Protein AF-A0A448XRP9-F1 (afdb_monomer_lite)

Organism: NCBI:txid117903

Sequence (72 aa):
MKTRQSTSRVSRIVGDIDFHAASLRAGWVTPVPGGVGPLTVAMLFSNTLNSALWRLGLSLFSPLLHIGSMKS

Foldseek 3Di:
DDDDDPDDDDDAWADPDDPVVCVVPDPDDADPPPGCPVVVVVVVVVVVVQVVQVVVVHHPDDDPPPPDDDDD

Secondary structure (DSSP, 8-state):
----------PPP--SS-HHHHHTT-S----TTTSHHHHHHHHHHHHHHHHHHHHTT--S---S--SS----

pLDDT: mean 80.13, std 18.77, range [42.62, 97.69]

Structure (mmCIF, N/CA/C/O backbone):
data_AF-A0A448XRP9-F1
#
_entry.id   AF-A0A448XRP9-F1
#
loop_
_atom_site.group_PDB
_atom_site.id
_atom_site.type_symbol
_atom_site.label_atom_id
_atom_site.label_alt_id
_atom_site.label_comp_id
_atom_site.label_asym_id
_atom_site.label_entity_id
_atom_site.label_seq_id
_atom_site.pdbx_PDB_ins_code
_atom_site.Cartn_x
_atom_site.Cartn_y
_atom_site.Cartn_z
_atom_site.occupancy
_atom_site.B_iso_or_equiv
_atom_site.auth_seq_id
_atom_site.auth_comp_id
_atom_site.auth_asym_id
_atom_site.auth_atom_id
_atom_site.pdbx_PDB_model_num
ATOM 1 N N . MET A 1 1 ? -47.034 20.424 -2.420 1.00 42.62 1 MET A N 1
ATOM 2 C CA . MET A 1 1 ? -45.778 20.845 -3.078 1.00 42.62 1 MET A CA 1
ATOM 3 C C . MET A 1 1 ? -44.604 20.406 -2.198 1.00 42.62 1 MET A C 1
ATOM 5 O O . MET A 1 1 ? -44.357 21.047 -1.190 1.00 42.62 1 MET A O 1
ATOM 9 N N . LYS A 1 2 ? -43.969 19.254 -2.476 1.00 42.81 2 LYS A N 1
ATOM 10 C CA . LYS A 1 2 ? -42.774 18.775 -1.747 1.00 42.81 2 LYS A CA 1
ATOM 11 C C . LYS A 1 2 ? -41.561 18.981 -2.655 1.00 42.81 2 LYS A C 1
ATOM 13 O O . LYS A 1 2 ? -41.505 18.419 -3.746 1.00 42.81 2 LYS A O 1
ATOM 18 N N . THR A 1 3 ? -40.665 19.864 -2.238 1.00 49.34 3 THR A N 1
ATOM 19 C CA . THR A 1 3 ? -39.457 20.270 -2.958 1.00 49.34 3 THR A CA 1
ATOM 20 C C . THR A 1 3 ? -38.480 19.095 -3.065 1.00 49.34 3 THR A C 1
ATOM 22 O O . THR A 1 3 ?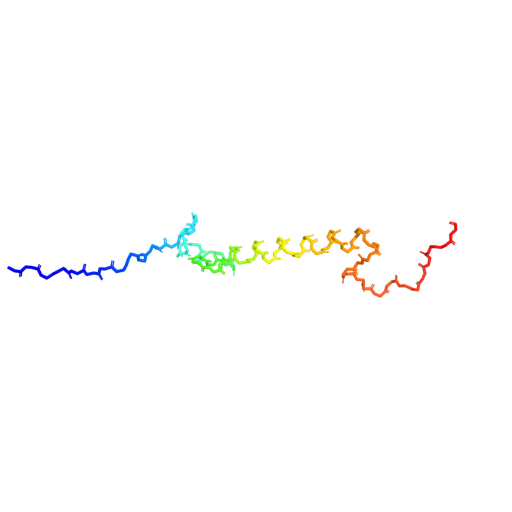 -38.212 18.396 -2.090 1.00 49.34 3 THR A O 1
ATOM 25 N N . ARG A 1 4 ? -37.976 18.844 -4.279 1.00 49.25 4 ARG A N 1
ATOM 26 C CA . ARG A 1 4 ? -36.957 17.825 -4.565 1.00 49.25 4 ARG A CA 1
ATOM 27 C C . ARG A 1 4 ? -35.670 18.171 -3.807 1.00 49.25 4 ARG A C 1
ATOM 29 O O . ARG A 1 4 ? -35.013 19.148 -4.153 1.00 49.25 4 ARG A O 1
ATOM 36 N N . GLN A 1 5 ? -35.289 17.370 -2.813 1.00 55.91 5 GLN A N 1
ATOM 37 C CA . GLN A 1 5 ? -33.917 17.369 -2.309 1.00 55.91 5 GLN A CA 1
ATOM 38 C C . GLN A 1 5 ? -33.034 16.659 -3.340 1.00 55.91 5 GLN A C 1
ATOM 40 O O . GLN A 1 5 ? -33.123 15.450 -3.543 1.00 55.91 5 GLN A O 1
ATOM 45 N N . SER A 1 6 ? -32.212 17.440 -4.034 1.00 54.78 6 SER A N 1
ATOM 46 C CA . SER A 1 6 ? -31.088 16.944 -4.822 1.00 54.78 6 SER A CA 1
ATOM 47 C C . SER A 1 6 ? -29.971 16.535 -3.859 1.00 54.78 6 SER A C 1
ATOM 49 O O . SER A 1 6 ? -29.080 17.330 -3.568 1.00 54.78 6 SER A O 1
ATOM 51 N N . THR A 1 7 ? -30.030 15.320 -3.318 1.00 56.78 7 THR A N 1
ATOM 52 C CA . THR A 1 7 ? -28.964 14.790 -2.459 1.00 56.78 7 THR A CA 1
ATOM 53 C C . THR A 1 7 ? -27.861 14.213 -3.346 1.00 56.78 7 THR A C 1
ATOM 55 O O . THR A 1 7 ? -28.063 13.198 -4.016 1.00 56.78 7 THR A O 1
ATOM 58 N N . SER A 1 8 ? -26.694 14.858 -3.384 1.00 59.12 8 SER A N 1
ATOM 59 C CA . SER A 1 8 ? -25.488 14.276 -3.976 1.00 59.12 8 SER A CA 1
ATOM 60 C C . SER A 1 8 ? -25.200 12.941 -3.279 1.00 59.12 8 SER A C 1
ATOM 62 O O . SER A 1 8 ? -25.025 12.877 -2.063 1.00 59.12 8 SER A O 1
ATOM 64 N N . ARG A 1 9 ? -25.217 11.834 -4.028 1.00 61.34 9 ARG A N 1
ATOM 65 C CA . ARG A 1 9 ? -24.937 10.503 -3.473 1.00 61.34 9 ARG A CA 1
ATOM 66 C C . ARG A 1 9 ? -23.439 10.367 -3.206 1.00 61.34 9 ARG A C 1
ATOM 68 O O . ARG A 1 9 ? -22.698 9.912 -4.068 1.00 61.34 9 ARG A O 1
ATOM 75 N N . VAL A 1 10 ? -22.998 10.763 -2.015 1.00 71.56 10 VAL A N 1
ATOM 76 C CA . VAL A 1 10 ? -21.654 10.447 -1.515 1.00 71.56 10 VAL A CA 1
ATOM 77 C C . VAL A 1 10 ? -21.696 9.038 -0.923 1.00 71.56 10 VAL A C 1
ATOM 79 O O . VAL A 1 10 ? -22.267 8.818 0.143 1.00 71.56 10 VAL A O 1
ATOM 82 N N . SER A 1 11 ? -21.134 8.061 -1.634 1.00 80.81 11 SER A N 1
ATOM 83 C CA . SER A 1 11 ? -20.944 6.705 -1.112 1.00 80.81 11 SER A CA 1
ATOM 84 C C . SER A 1 11 ? -19.769 6.675 -0.133 1.00 80.81 11 SER A C 1
ATOM 86 O O . SER A 1 11 ? -18.689 7.175 -0.447 1.00 80.81 11 SER A O 1
ATOM 88 N N . ARG A 1 12 ? -19.959 6.069 1.043 1.00 84.94 12 ARG A N 1
ATOM 89 C CA . ARG A 1 12 ? -18.907 5.918 2.059 1.00 84.94 12 ARG A CA 1
ATOM 90 C C . ARG A 1 12 ? -18.050 4.686 1.764 1.00 84.94 12 ARG A C 1
ATOM 92 O O . ARG A 1 12 ? -18.591 3.601 1.580 1.00 84.94 12 ARG A O 1
ATOM 99 N N . ILE A 1 13 ? -16.730 4.851 1.772 1.00 86.69 13 ILE A N 1
ATOM 100 C CA . ILE A 1 13 ? -15.761 3.753 1.644 1.00 86.69 13 ILE A CA 1
ATOM 101 C C . ILE A 1 13 ? -15.439 3.227 3.047 1.00 86.69 13 ILE A C 1
ATOM 103 O O . ILE A 1 13 ? -15.156 4.016 3.949 1.00 86.69 13 ILE A O 1
ATOM 107 N N . VAL A 1 14 ? -15.515 1.910 3.234 1.00 90.75 14 VAL A N 1
ATOM 108 C CA . VAL A 1 14 ? -15.354 1.225 4.528 1.00 90.75 14 VAL A CA 1
ATOM 109 C C . VAL A 1 14 ? -14.383 0.064 4.349 1.00 90.75 14 VAL A C 1
ATOM 111 O O . VAL A 1 14 ? -14.400 -0.571 3.299 1.00 90.75 14 VAL A O 1
ATOM 114 N N . GLY A 1 15 ? -13.529 -0.177 5.343 1.00 88.56 15 GLY A N 1
ATOM 115 C CA . GLY A 1 15 ? -12.633 -1.335 5.372 1.00 88.56 15 GLY A CA 1
ATOM 116 C C . GLY A 1 15 ? -13.262 -2.541 6.070 1.00 88.56 15 GLY A C 1
ATOM 117 O O . GLY A 1 15 ? -14.364 -2.450 6.606 1.00 88.56 15 GLY A O 1
ATOM 118 N N . ASP A 1 16 ? -12.527 -3.648 6.111 1.00 93.06 16 ASP A N 1
ATOM 119 C CA . ASP A 1 16 ? -13.013 -4.933 6.639 1.00 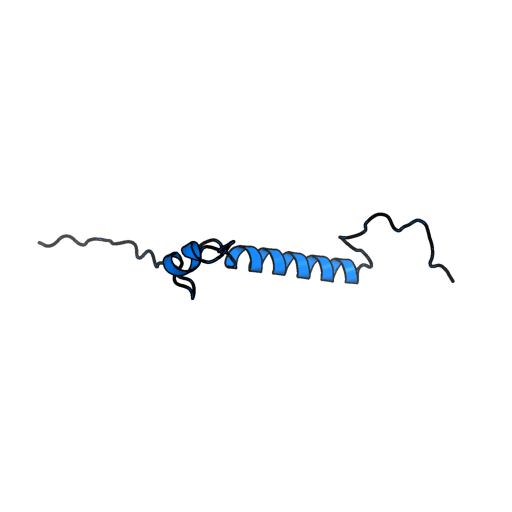93.06 16 ASP A CA 1
ATOM 120 C C . ASP A 1 16 ? -13.047 -5.013 8.177 1.00 93.06 16 ASP A C 1
ATOM 122 O O . ASP A 1 16 ? -13.566 -5.970 8.747 1.00 93.06 16 ASP A O 1
ATOM 126 N N . ILE A 1 17 ? -12.473 -4.023 8.865 1.00 89.75 17 ILE A N 1
ATOM 127 C CA . ILE A 1 17 ? -12.235 -4.046 10.312 1.00 89.75 17 ILE A CA 1
ATOM 128 C C . ILE A 1 17 ? -13.044 -2.942 10.998 1.00 89.75 17 ILE A C 1
ATOM 130 O O . ILE A 1 17 ? -13.099 -1.808 10.516 1.00 89.75 17 ILE A O 1
ATOM 134 N N . ASP A 1 18 ? -13.609 -3.250 12.172 1.00 93.38 18 ASP A N 1
ATOM 135 C CA . ASP A 1 18 ? -14.113 -2.228 13.093 1.00 93.38 18 ASP A CA 1
ATOM 136 C C . ASP A 1 18 ? -12.940 -1.429 13.676 1.00 93.38 18 ASP A C 1
ATOM 138 O O . ASP A 1 18 ? -12.214 -1.884 14.567 1.00 93.38 18 ASP A O 1
ATOM 142 N N . PHE A 1 19 ? -12.765 -0.216 13.152 1.00 92.94 19 PHE A N 1
ATOM 143 C CA . PHE A 1 19 ? -11.678 0.676 13.528 1.00 92.94 19 PHE A CA 1
ATOM 144 C C . PHE A 1 19 ? -11.666 0.988 15.028 1.00 92.94 19 PHE A C 1
ATOM 146 O O . PHE A 1 1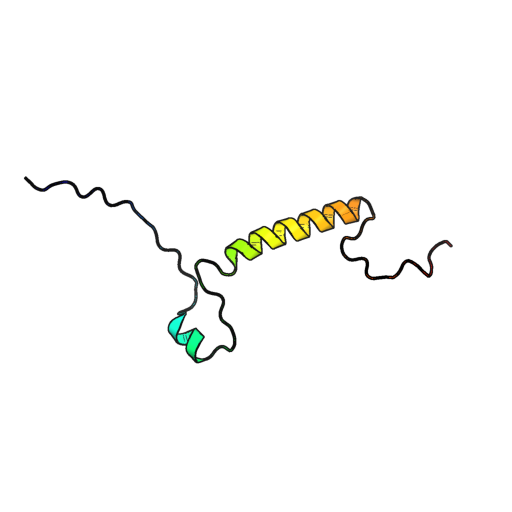9 ? -10.588 1.045 15.612 1.00 92.94 19 PHE A O 1
ATOM 153 N N . HIS A 1 20 ? -12.832 1.145 15.664 1.00 91.81 20 HIS A N 1
ATOM 154 C CA . HIS A 1 20 ? -12.908 1.523 17.076 1.00 91.81 20 HIS A CA 1
ATOM 155 C C . HIS A 1 20 ? -12.447 0.381 17.988 1.00 91.81 20 HIS A C 1
ATOM 157 O O . HIS A 1 20 ? -11.644 0.582 18.899 1.00 91.81 20 HIS A O 1
ATOM 163 N N . ALA A 1 21 ? -12.904 -0.843 17.720 1.00 94.81 21 ALA A N 1
ATOM 164 C CA . ALA A 1 21 ? -12.448 -2.013 18.463 1.00 94.81 21 ALA A CA 1
ATOM 165 C C . ALA A 1 21 ? -10.946 -2.282 18.246 1.00 94.81 21 ALA A C 1
ATOM 167 O O . ALA A 1 21 ? -10.238 -2.645 19.189 1.00 94.81 21 ALA A O 1
ATOM 168 N N . ALA A 1 22 ? -10.450 -2.080 17.019 1.00 93.12 22 ALA A N 1
ATOM 169 C CA . ALA A 1 22 ? -9.047 -2.286 16.674 1.00 93.12 22 ALA A CA 1
ATOM 170 C C . ALA A 1 22 ? -8.118 -1.227 17.292 1.00 93.12 22 ALA A C 1
ATOM 172 O O . ALA A 1 22 ? -7.061 -1.585 17.814 1.00 93.12 22 ALA A O 1
ATOM 173 N N . SER A 1 23 ? -8.510 0.053 17.304 1.00 92.81 23 SER A N 1
ATOM 174 C CA . SER A 1 23 ? -7.681 1.152 17.822 1.00 92.81 23 SER A CA 1
ATOM 175 C C . SER A 1 23 ? -7.402 1.058 19.321 1.00 92.81 23 SER A C 1
ATOM 177 O O . SER A 1 23 ? -6.423 1.621 19.793 1.00 92.81 23 SER A O 1
ATOM 179 N N . LEU A 1 24 ? -8.246 0.348 20.076 1.00 95.75 24 LEU A N 1
ATOM 180 C CA . LEU A 1 24 ? -8.063 0.143 21.517 1.00 95.75 24 LEU A CA 1
ATOM 181 C C . LEU A 1 24 ? -7.020 -0.932 21.853 1.00 95.75 24 LEU A C 1
ATOM 183 O O . LEU A 1 24 ? -6.585 -1.016 22.999 1.00 95.75 24 LEU A O 1
ATOM 187 N N . ARG A 1 25 ? -6.657 -1.790 20.891 1.00 93.81 25 ARG A N 1
ATOM 188 C CA . ARG A 1 25 ? -5.784 -2.957 21.121 1.00 93.81 25 ARG A CA 1
ATOM 189 C C . ARG A 1 25 ? -4.519 -2.953 20.273 1.00 93.81 25 ARG A C 1
ATOM 191 O O . ARG A 1 25 ? -3.505 -3.494 20.702 1.00 93.81 25 ARG A O 1
ATOM 198 N N . ALA A 1 26 ? -4.578 -2.407 19.063 1.00 93.06 26 ALA A N 1
ATOM 199 C CA . ALA A 1 26 ? -3.456 -2.415 18.137 1.00 93.06 26 ALA A CA 1
ATOM 200 C C . ALA A 1 26 ? -2.473 -1.276 18.439 1.00 93.06 26 ALA A C 1
ATOM 202 O O . ALA A 1 26 ? -2.882 -0.155 18.723 1.00 93.06 26 ALA A O 1
ATOM 203 N N . GLY A 1 27 ? -1.169 -1.543 18.306 1.00 95.44 27 GLY A N 1
ATOM 204 C CA . GLY A 1 27 ? -0.145 -0.496 18.408 1.00 95.44 27 GLY A CA 1
ATOM 205 C C . GLY A 1 27 ? -0.194 0.507 17.249 1.00 95.44 27 GLY A C 1
ATOM 206 O O . GLY A 1 27 ? 0.154 1.666 17.433 1.00 95.44 27 GLY A O 1
ATOM 207 N N . TRP A 1 28 ? -0.642 0.063 16.068 1.00 92.69 28 TRP A N 1
ATOM 208 C CA . TRP A 1 28 ? -0.843 0.880 14.868 1.00 92.69 28 TRP A CA 1
ATOM 209 C C . TRP A 1 28 ? -2.035 0.339 14.068 1.00 92.69 28 TRP A C 1
ATOM 211 O O . TRP A 1 28 ? -2.196 -0.876 13.948 1.00 92.69 28 TRP A O 1
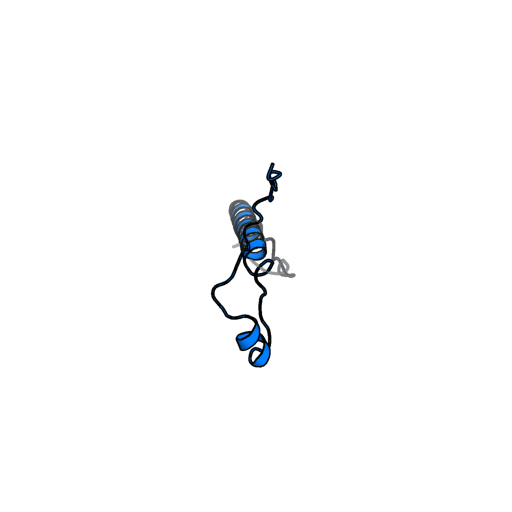ATOM 221 N N . VAL A 1 29 ? -2.854 1.229 13.497 1.00 92.06 29 VAL A N 1
ATOM 222 C CA . VAL A 1 29 ? -4.011 0.881 12.650 1.00 92.06 29 VAL A CA 1
ATOM 223 C C . VAL A 1 29 ? -3.996 1.747 11.395 1.00 92.06 29 VAL A C 1
ATOM 225 O O . VAL A 1 29 ? -3.836 2.963 11.482 1.00 92.06 29 VAL A O 1
ATOM 228 N N . THR A 1 30 ? -4.185 1.141 10.223 1.00 92.38 30 THR A N 1
ATOM 229 C CA . THR A 1 30 ? -4.337 1.869 8.959 1.00 92.38 30 THR A CA 1
ATOM 230 C C . THR A 1 30 ? -5.810 2.244 8.747 1.00 92.38 30 THR A C 1
ATOM 232 O O . THR A 1 30 ? -6.658 1.359 8.621 1.00 92.38 30 THR A O 1
ATOM 235 N N . PRO A 1 31 ? -6.165 3.543 8.727 1.00 89.75 31 PRO A N 1
ATOM 236 C CA . PRO A 1 31 ? -7.556 3.957 8.591 1.00 89.75 31 PRO A CA 1
ATOM 237 C C . PRO A 1 31 ? -8.075 3.716 7.170 1.00 89.75 31 PRO A C 1
ATOM 239 O O . PRO A 1 31 ? -7.331 3.765 6.189 1.00 89.75 31 PRO A O 1
ATOM 242 N N . VAL A 1 32 ? -9.382 3.497 7.048 1.00 90.50 32 VAL A N 1
ATOM 243 C CA . VAL A 1 32 ? -10.084 3.509 5.760 1.00 90.50 32 VAL A CA 1
ATOM 244 C C . VAL A 1 32 ? -11.175 4.580 5.823 1.00 90.50 32 VAL A C 1
ATOM 246 O O . VAL A 1 32 ? -11.997 4.529 6.740 1.00 90.50 32 VAL A O 1
ATOM 249 N N . PRO A 1 33 ? -11.224 5.531 4.871 1.00 88.12 33 PRO A N 1
ATOM 250 C CA . PRO A 1 33 ? -10.338 5.692 3.708 1.00 88.12 33 PRO A CA 1
ATOM 251 C C . PRO A 1 33 ? -8.932 6.217 4.066 1.00 88.12 33 PRO A C 1
ATOM 253 O O . PRO A 1 33 ? -8.708 6.720 5.160 1.00 88.12 33 PRO A O 1
ATOM 256 N N . GLY A 1 34 ? -7.991 6.118 3.117 1.00 84.69 34 GLY A N 1
ATOM 257 C CA . GLY A 1 34 ? -6.650 6.723 3.227 1.00 84.69 34 GLY A CA 1
ATOM 258 C C . GLY A 1 34 ? -5.510 5.785 3.641 1.00 84.69 34 GLY A C 1
ATOM 259 O O . GLY A 1 34 ? -4.366 6.220 3.673 1.00 84.69 34 GLY A O 1
ATOM 260 N N . GLY A 1 35 ? -5.800 4.515 3.924 1.00 89.50 35 GLY A N 1
ATOM 261 C CA . GLY A 1 35 ? -4.801 3.511 4.293 1.00 89.50 35 GLY A CA 1
ATOM 262 C C . GLY A 1 35 ? -4.138 2.847 3.086 1.00 89.50 35 GLY A C 1
ATOM 263 O O . GLY A 1 35 ? -3.369 3.455 2.348 1.00 89.50 35 GLY A O 1
ATOM 264 N N . VAL A 1 36 ? -4.430 1.564 2.881 1.00 91.88 36 VAL A N 1
ATOM 265 C CA . VAL A 1 36 ? -3.697 0.725 1.917 1.00 91.88 36 VAL A CA 1
ATOM 266 C C . VAL A 1 36 ? -3.931 1.092 0.451 1.00 91.88 36 VAL A C 1
ATOM 268 O O . VAL A 1 36 ? -3.042 0.878 -0.359 1.00 91.88 36 VAL A O 1
ATOM 271 N N . GLY A 1 37 ? -5.073 1.694 0.101 1.00 93.19 37 GLY A N 1
ATOM 272 C CA . GLY A 1 37 ? -5.421 2.008 -1.292 1.00 93.19 37 GLY A CA 1
ATOM 273 C C . GLY A 1 37 ? -4.374 2.872 -2.017 1.00 93.19 37 GLY A C 1
ATOM 274 O O . GLY A 1 37 ? -3.815 2.424 -3.019 1.00 93.19 37 GLY A O 1
ATOM 275 N N . PRO A 1 38 ? -4.050 4.081 -1.516 1.00 94.19 38 PRO A N 1
ATOM 276 C CA . PRO A 1 38 ? -2.987 4.909 -2.091 1.00 94.19 38 PRO A CA 1
ATOM 277 C C . PRO A 1 38 ? -1.612 4.225 -2.103 1.00 94.19 38 PRO A C 1
ATOM 279 O O . PRO A 1 38 ? -0.868 4.354 -3.076 1.00 94.19 38 PRO A O 1
ATOM 282 N N . LEU A 1 39 ? -1.285 3.455 -1.057 1.00 94.81 39 LEU A N 1
ATOM 283 C CA . LEU A 1 39 ? -0.020 2.723 -0.976 1.00 94.81 39 LEU A CA 1
ATOM 284 C C . LEU A 1 39 ? 0.077 1.624 -2.044 1.00 94.81 39 LEU A C 1
ATOM 286 O O . LEU A 1 39 ? 1.140 1.446 -2.631 1.00 94.81 39 LEU A O 1
ATOM 290 N N . THR A 1 40 ? -1.019 0.925 -2.349 1.00 95.62 40 THR A N 1
ATOM 291 C CA . THR A 1 40 ? -1.060 -0.083 -3.418 1.00 95.62 40 THR A CA 1
ATOM 292 C C . THR A 1 40 ? -0.714 0.531 -4.771 1.00 95.62 40 THR A C 1
ATOM 294 O O . THR A 1 40 ? 0.097 -0.033 -5.504 1.00 95.62 40 THR A O 1
ATOM 297 N N . VAL A 1 41 ? -1.267 1.707 -5.086 1.00 96.69 41 VAL A N 1
ATOM 298 C CA . VAL A 1 41 ? -0.954 2.422 -6.335 1.00 96.69 41 VAL A CA 1
ATOM 299 C C . VAL A 1 41 ? 0.520 2.827 -6.372 1.00 96.69 41 VAL A C 1
ATOM 301 O O . VAL A 1 41 ? 1.204 2.579 -7.364 1.00 96.69 41 VAL A O 1
ATOM 304 N N . ALA A 1 42 ? 1.037 3.394 -5.280 1.00 96.12 42 ALA A N 1
ATOM 305 C CA . ALA A 1 42 ? 2.442 3.786 -5.192 1.00 96.12 42 ALA A CA 1
ATOM 306 C C . ALA A 1 42 ? 3.391 2.586 -5.363 1.00 96.12 42 ALA A C 1
ATOM 308 O O . ALA A 1 42 ? 4.355 2.653 -6.127 1.00 96.12 42 ALA A O 1
ATOM 309 N N . MET A 1 43 ? 3.098 1.466 -4.700 1.00 96.94 43 MET A N 1
ATOM 310 C CA . MET A 1 43 ? 3.917 0.257 -4.775 1.00 96.94 43 MET A CA 1
ATOM 311 C C . MET A 1 43 ? 3.850 -0.414 -6.144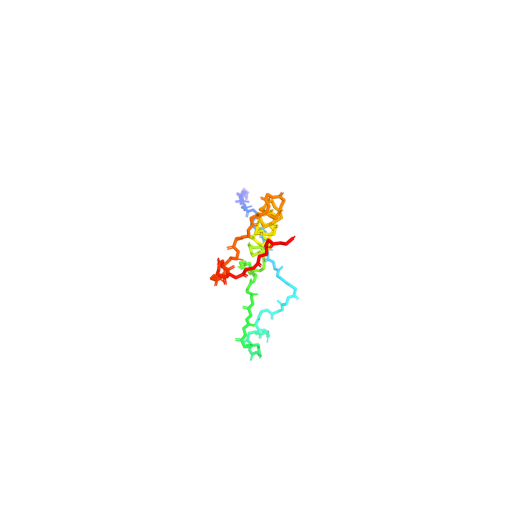 1.00 96.94 43 MET A C 1
ATOM 313 O O . MET A 1 43 ? 4.867 -0.920 -6.615 1.00 96.94 43 MET A O 1
ATOM 317 N N . LEU A 1 44 ? 2.704 -0.367 -6.827 1.00 97.62 44 LEU A N 1
ATOM 318 C CA . LEU A 1 44 ? 2.605 -0.819 -8.214 1.00 97.62 44 LEU A CA 1
ATOM 319 C C . LEU A 1 44 ? 3.568 -0.037 -9.118 1.00 97.62 44 LEU A C 1
ATOM 321 O O . LEU A 1 44 ? 4.315 -0.642 -9.892 1.00 97.62 44 LEU A O 1
ATOM 325 N N . PHE A 1 45 ? 3.601 1.292 -8.992 1.00 97.69 45 PHE A N 1
ATOM 326 C CA . PHE A 1 45 ? 4.536 2.118 -9.757 1.00 97.69 45 PHE A CA 1
ATOM 327 C C . PHE A 1 45 ? 5.990 1.852 -9.379 1.00 97.69 45 PHE A C 1
ATOM 329 O O . PHE A 1 45 ? 6.817 1.692 -10.273 1.00 97.69 45 PHE A O 1
ATOM 336 N N . SER A 1 46 ? 6.298 1.738 -8.086 1.00 95.88 46 SER A N 1
ATOM 337 C CA . SER A 1 46 ? 7.645 1.402 -7.608 1.00 95.88 46 SER A CA 1
ATOM 338 C C . SER A 1 46 ? 8.143 0.079 -8.204 1.00 95.88 46 SER A C 1
ATOM 340 O O . SER A 1 46 ? 9.232 0.011 -8.773 1.00 95.88 46 SER A O 1
ATOM 342 N N . ASN A 1 47 ? 7.308 -0.962 -8.176 1.00 95.19 47 ASN A N 1
ATOM 343 C CA . ASN A 1 47 ? 7.646 -2.272 -8.735 1.00 95.19 47 ASN A CA 1
ATOM 344 C C . ASN A 1 47 ? 7.816 -2.227 -10.260 1.00 95.19 47 ASN A C 1
A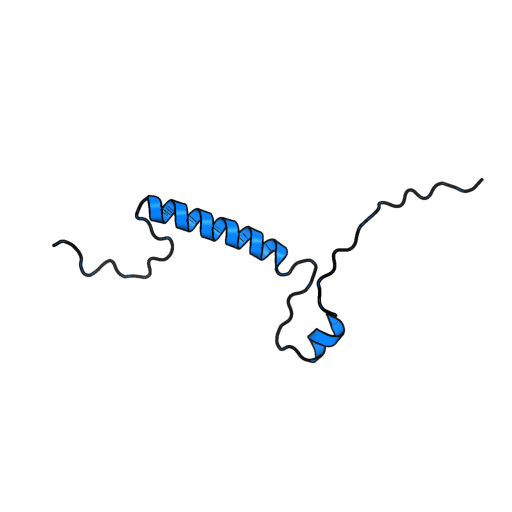TOM 346 O O . ASN A 1 47 ? 8.737 -2.842 -10.803 1.00 95.19 47 ASN A O 1
ATOM 350 N N . THR A 1 48 ? 6.960 -1.472 -10.950 1.00 96.38 48 THR A N 1
ATOM 351 C CA . THR A 1 48 ? 7.045 -1.279 -12.406 1.00 96.38 48 THR A CA 1
ATOM 352 C C . THR A 1 48 ? 8.332 -0.549 -12.789 1.00 96.38 48 THR A C 1
ATOM 354 O O . THR A 1 48 ? 9.046 -0.981 -13.694 1.00 96.38 48 THR A O 1
ATOM 357 N N . LEU A 1 49 ? 8.669 0.520 -12.065 1.00 95.62 49 LEU A N 1
ATOM 358 C CA . LEU A 1 49 ? 9.881 1.302 -12.287 1.00 95.62 49 LEU A CA 1
ATOM 359 C C . LEU A 1 49 ? 11.141 0.467 -12.037 1.00 95.62 49 LEU A C 1
ATOM 361 O O . LEU A 1 49 ? 12.035 0.450 -12.880 1.00 95.62 49 LEU A O 1
ATOM 365 N N . ASN A 1 50 ? 11.192 -0.284 -10.933 1.00 94.38 50 ASN A N 1
ATOM 366 C CA . ASN A 1 50 ? 12.303 -1.195 -10.650 1.00 94.38 50 ASN A CA 1
ATOM 367 C C . ASN A 1 50 ? 12.469 -2.248 -11.753 1.00 94.38 50 ASN A C 1
ATOM 369 O O . ASN A 1 50 ? 13.585 -2.482 -12.209 1.00 94.38 50 ASN A O 1
ATOM 373 N N . SER A 1 51 ? 11.367 -2.820 -12.244 1.00 94.62 51 SER A N 1
ATOM 374 C CA . SER A 1 51 ? 11.398 -3.801 -13.337 1.00 94.62 51 SER A CA 1
ATOM 375 C C . SER A 1 51 ? 11.961 -3.206 -14.633 1.00 94.62 51 SER A C 1
ATOM 377 O O . SER A 1 51 ? 12.775 -3.840 -15.308 1.00 94.62 51 SER A O 1
ATOM 379 N N . ALA A 1 52 ? 11.571 -1.972 -14.971 1.00 95.31 52 ALA A N 1
ATOM 380 C CA . ALA A 1 52 ? 12.094 -1.265 -16.138 1.00 95.31 52 ALA A CA 1
ATOM 381 C C . ALA A 1 52 ? 13.595 -0.962 -16.004 1.00 95.31 52 ALA A C 1
ATOM 383 O O . ALA A 1 52 ? 14.347 -1.120 -16.963 1.00 95.31 52 ALA A O 1
ATOM 384 N N . LEU A 1 53 ? 14.053 -0.580 -14.813 1.00 93.75 53 LEU A N 1
ATOM 385 C CA . LEU A 1 53 ? 15.468 -0.311 -14.564 1.00 93.75 53 LEU A CA 1
ATOM 386 C C . LEU A 1 53 ? 16.315 -1.579 -14.598 1.00 93.75 53 LEU A C 1
ATOM 388 O O . LEU A 1 53 ? 17.358 -1.582 -15.247 1.00 93.75 53 LEU A O 1
ATOM 392 N N . TRP A 1 54 ? 15.843 -2.677 -14.007 1.00 93.12 54 TRP A N 1
ATOM 393 C CA . TRP A 1 54 ? 16.527 -3.969 -14.091 1.00 93.12 54 TRP A CA 1
ATOM 394 C C . TRP A 1 54 ? 16.663 -4.450 -15.531 1.00 93.12 54 TRP A C 1
ATOM 396 O O . TRP A 1 54 ? 17.704 -4.989 -15.903 1.00 93.12 54 TRP A O 1
ATOM 406 N N . ARG A 1 55 ? 15.660 -4.188 -16.380 1.00 93.75 55 ARG A N 1
ATOM 407 C CA . ARG A 1 55 ? 15.748 -4.469 -17.819 1.00 93.75 55 ARG A CA 1
ATOM 408 C C . ARG A 1 55 ? 16.879 -3.694 -18.506 1.00 93.75 55 ARG A C 1
ATOM 410 O O . ARG A 1 55 ? 17.424 -4.187 -19.489 1.00 93.75 55 ARG A O 1
ATOM 417 N N . LEU A 1 56 ? 17.230 -2.519 -17.990 1.00 93.81 56 LEU A N 1
ATOM 418 C CA . LEU A 1 56 ? 18.322 -1.670 -18.471 1.00 93.81 56 LEU A CA 1
ATOM 419 C C . LEU A 1 56 ? 19.647 -1.904 -17.718 1.00 93.81 56 LEU A C 1
ATOM 421 O O . LEU A 1 56 ? 20.622 -1.208 -17.986 1.00 93.81 56 LEU A O 1
ATOM 425 N N . GLY A 1 57 ? 19.697 -2.860 -16.783 1.00 91.38 57 GLY A N 1
ATOM 426 C CA . GLY A 1 57 ? 20.875 -3.120 -15.947 1.00 91.38 57 GLY A CA 1
ATOM 427 C C . GLY A 1 57 ? 21.123 -2.069 -14.856 1.00 91.38 57 GLY A C 1
ATOM 428 O O . GLY A 1 57 ? 22.231 -1.981 -14.335 1.00 91.38 57 GLY A O 1
ATOM 429 N N . LEU A 1 58 ? 20.115 -1.266 -14.510 1.00 89.69 58 LEU A N 1
ATOM 430 C CA . LEU A 1 58 ? 20.183 -0.212 -13.496 1.00 89.69 58 LEU A CA 1
ATOM 431 C C . LEU A 1 58 ? 19.452 -0.647 -12.216 1.00 89.69 58 LEU A C 1
ATOM 433 O O . LEU A 1 58 ? 18.428 -1.326 -12.278 1.00 89.69 58 LEU A O 1
ATOM 437 N N . SER A 1 59 ? 19.932 -0.221 -11.046 1.00 81.19 59 SER A N 1
ATOM 438 C CA . SER A 1 59 ? 19.244 -0.420 -9.764 1.00 81.19 59 SER A CA 1
ATOM 439 C C . SER A 1 59 ? 19.005 0.916 -9.054 1.00 81.19 59 SER A C 1
ATOM 441 O O . SER A 1 59 ? 19.919 1.718 -8.885 1.00 81.19 59 SER A O 1
ATOM 443 N N . LEU A 1 60 ? 17.758 1.161 -8.626 1.00 70.75 60 LEU A N 1
ATOM 444 C CA . LEU A 1 60 ? 17.383 2.352 -7.842 1.00 70.75 60 LEU A CA 1
ATOM 445 C C . LEU A 1 60 ? 17.950 2.315 -6.418 1.00 70.75 60 LEU A C 1
ATOM 447 O O . LEU A 1 60 ? 18.268 3.353 -5.847 1.00 70.75 60 LEU A O 1
ATOM 451 N N . PHE A 1 61 ? 18.105 1.114 -5.861 1.00 66.62 61 PHE A N 1
ATOM 452 C CA . PHE A 1 61 ? 18.857 0.883 -4.635 1.00 66.62 61 PHE A CA 1
ATOM 453 C C . PHE A 1 61 ? 20.270 0.445 -5.006 1.00 66.62 61 PHE A C 1
ATOM 455 O O . PHE A 1 61 ? 20.529 -0.732 -5.251 1.00 66.62 61 PHE A O 1
ATOM 462 N N . SER A 1 62 ? 21.187 1.403 -5.052 1.00 55.88 62 SER A N 1
ATOM 463 C CA . SER A 1 62 ? 22.619 1.124 -5.053 1.00 55.88 62 SER A CA 1
ATOM 464 C C . SER A 1 62 ? 23.235 1.824 -3.842 1.00 55.88 62 SER A C 1
ATOM 466 O O . SER A 1 62 ? 23.576 3.005 -3.924 1.00 55.88 62 SER A O 1
ATOM 468 N N . PRO A 1 63 ? 23.324 1.161 -2.673 1.00 52.94 63 PRO A N 1
ATOM 469 C CA . PRO A 1 63 ? 24.067 1.705 -1.556 1.00 52.94 63 PRO A CA 1
ATOM 470 C C . PRO A 1 63 ? 25.537 1.322 -1.758 1.00 52.94 63 PRO A C 1
ATOM 472 O O . PRO A 1 63 ? 25.921 0.188 -1.511 1.00 52.94 63 PRO A O 1
ATOM 475 N N . LEU A 1 64 ? 26.367 2.257 -2.227 1.00 55.19 64 LEU A N 1
ATOM 476 C CA . LEU A 1 64 ? 27.814 2.262 -1.945 1.00 55.19 64 LEU A CA 1
ATOM 477 C C . LEU A 1 64 ? 28.600 0.945 -2.193 1.00 55.19 64 LEU A C 1
ATOM 479 O O . LEU A 1 64 ? 29.524 0.637 -1.449 1.00 55.19 64 LEU A O 1
ATOM 483 N N . LEU A 1 65 ? 28.308 0.180 -3.249 1.00 51.28 65 LEU A N 1
ATOM 484 C CA . LEU A 1 65 ? 29.109 -0.992 -3.648 1.00 51.28 65 LEU A CA 1
ATOM 485 C C . LEU A 1 65 ? 29.463 -0.933 -5.139 1.00 51.28 65 LEU A C 1
ATOM 487 O O . LEU A 1 65 ? 29.014 -1.735 -5.950 1.00 51.28 65 LEU A O 1
ATOM 491 N N . HIS A 1 66 ? 30.282 0.056 -5.503 1.00 49.31 66 HIS A N 1
ATOM 492 C CA . HIS A 1 66 ? 30.998 0.084 -6.787 1.00 49.31 66 HIS A CA 1
ATOM 493 C C . HIS A 1 66 ? 32.528 0.149 -6.618 1.00 49.31 66 HIS A C 1
ATOM 495 O O . HIS A 1 66 ? 33.252 0.424 -7.570 1.00 49.31 66 HIS A O 1
ATOM 501 N N . ILE A 1 67 ? 33.040 -0.155 -5.418 1.00 51.78 67 ILE A N 1
ATOM 502 C CA . ILE A 1 67 ? 34.453 -0.488 -5.197 1.00 51.78 67 ILE A CA 1
ATOM 503 C C . ILE A 1 67 ? 34.503 -1.987 -4.903 1.00 51.78 67 ILE A C 1
ATOM 505 O O . ILE A 1 67 ? 34.331 -2.405 -3.764 1.00 51.78 67 ILE A O 1
ATOM 509 N N . GLY A 1 68 ? 34.693 -2.798 -5.942 1.00 54.94 68 GLY A N 1
ATOM 510 C CA . GLY A 1 68 ? 35.024 -4.213 -5.783 1.00 54.94 68 GLY A CA 1
ATOM 511 C C . GLY A 1 68 ? 34.171 -5.170 -6.609 1.00 54.94 68 GLY A C 1
ATOM 512 O O . GLY A 1 68 ? 33.146 -5.647 -6.149 1.00 54.94 68 GLY A O 1
ATOM 513 N N . SER A 1 69 ? 34.718 -5.551 -7.765 1.00 50.84 69 SER A N 1
ATOM 514 C CA . SER A 1 69 ? 34.494 -6.841 -8.431 1.00 50.84 69 SER A CA 1
ATOM 515 C C . SER A 1 69 ? 33.174 -7.055 -9.188 1.00 50.84 69 SER A C 1
ATOM 517 O O . SER A 1 69 ? 32.151 -7.402 -8.614 1.00 50.84 69 SER A O 1
ATOM 519 N N . MET A 1 70 ? 33.236 -6.982 -10.521 1.00 44.44 70 MET A N 1
ATOM 520 C CA . MET A 1 70 ? 33.220 -8.202 -11.344 1.00 44.44 70 MET A CA 1
ATOM 521 C C . MET A 1 70 ? 33.550 -7.873 -12.808 1.00 44.44 70 MET A C 1
ATOM 523 O O . MET A 1 70 ? 32.696 -7.502 -13.609 1.00 44.44 70 MET A O 1
ATOM 527 N N . LYS A 1 71 ? 34.831 -8.040 -13.149 1.00 45.12 71 LYS A N 1
ATOM 528 C CA . LYS A 1 71 ? 35.290 -8.367 -14.498 1.00 45.12 71 LYS A CA 1
ATOM 529 C C . LYS A 1 71 ? 36.177 -9.604 -14.339 1.00 45.12 71 LYS A C 1
ATOM 531 O O . LYS A 1 71 ? 37.251 -9.499 -13.751 1.00 45.12 71 LYS A O 1
ATOM 536 N N . SER A 1 72 ? 35.683 -10.751 -14.792 1.00 47.12 72 SER A N 1
ATOM 537 C CA . SER A 1 72 ? 36.441 -11.957 -15.139 1.00 47.12 72 SER A CA 1
ATOM 538 C C . SER A 1 72 ? 35.711 -12.658 -16.268 1.00 47.12 72 SER A C 1
ATOM 540 O O . SER A 1 72 ? 34.465 -12.558 -16.297 1.00 47.12 72 SER A O 1
#

InterPro domains:
  IPR000672 Tetrahydrofolate dehydrogenase/cyclohydrolase [PR00085] (12-28)
  IPR000672 Tetrahydrofolate dehydrogenase/cyclohydrolase [PR00085] (29-47)
  IPR020631 Tetrahydrofolate dehydrogenase/cyclohydrolase, NAD(P)-binding domain [PF02882] (9-52)
  IPR036291 NAD(P)-binding domain superfamily [SSF51735] (11-54)

Radius of gyration: 23.64 Å; chains: 1; bounding box: 82×33×40 Å